Protein AF-A0A1J8PWP4-F1 (afdb_monomer)

Radius of gyration: 19.19 Å; Cα contacts (8 Å, |Δi|>4): 138; chains: 1; bounding box: 39×22×68 Å

Sequence (94 aa):
NTSDASAVLAITVDTVAPTMTTNTTGQIASSSDLVATFSEAIAKGTGDIVIKESGDGTVFETLSILGNNITIGGVDNRTLTINPSADLESNKSY

Foldseek 3Di:
DDPPPPPPPDDDDDPDDKDWPDWDDDDDFQQDKIKTFTPAADDQDFDWDFDAFPPPRHTPDIGTSPDPQWDFDDDRSGMIIGGDPGGHDPPTHD

InterPro domains:
  IPR032812 SbsA, Ig-like domain [PF13205] (12-94)

Mean predicted aligned error: 6.73 Å

Secondary structure (DSSP, 8-state):
-----------PPP-PPP-EEEE--S---TTPPEEEEESS-----SSEEEEE-TTT--EEEEEETTSTTEEEESGGG-EEEE--SSPPPTT---

Nearest PDB structures (foldseek):
  1pqz-assembly1_A  TM=3.865E-01  e=4.852E+00  Murid betaherpesvirus 1
  8t7f-assembly4_H  TM=3.530E-01  e=5.139E+00  Homo sapiens
  1u58-assembly1_A  TM=3.937E-01  e=7.680E+00  Murid betaherpesvirus 1
  3rrq-assembly1_A  TM=3.329E-01  e=4.326E+00  Homo sapiens

Organism: NCBI:txid2360

Solvent-accessible surface area (backbone atoms only — not comparable to full-atom values): 6092 Å² total; per-residue (Å²): 138,81,85,85,77,74,78,80,79,82,78,81,78,87,83,76,79,71,43,80,75,46,60,71,76,84,92,73,64,45,81,52,66,45,41,36,33,40,74,40,62,64,77,85,77,86,62,68,46,74,45,34,31,68,85,82,59,51,73,77,47,78,42,50,51,82,34,88,47,40,48,73,31,72,76,74,31,19,28,41,38,37,44,67,95,60,65,48,66,84,98,66,55,101

Structure (mmCIF, N/CA/C/O backbone):
data_AF-A0A1J8PWP4-F1
#
_entry.id   AF-A0A1J8PWP4-F1
#
loop_
_atom_site.group_PDB
_atom_site.id
_atom_site.type_symbol
_atom_site.label_atom_id
_atom_site.label_alt_id
_atom_site.label_comp_id
_atom_site.label_asym_id
_atom_site.label_entity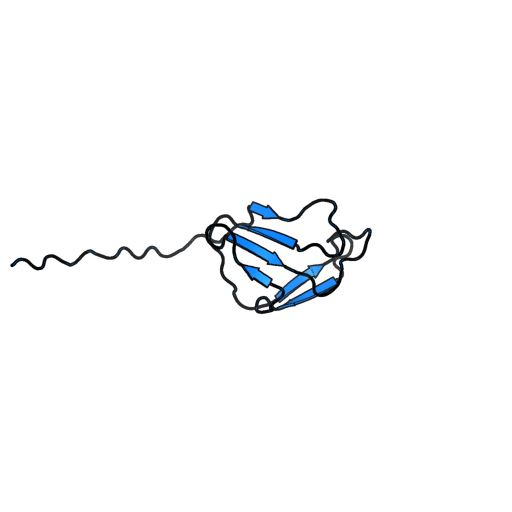_id
_atom_site.label_seq_id
_atom_site.pdbx_PDB_ins_code
_atom_site.Cartn_x
_atom_site.Cartn_y
_atom_site.Cartn_z
_atom_site.occupancy
_atom_site.B_iso_or_equiv
_atom_site.auth_seq_id
_atom_site.auth_comp_id
_atom_site.auth_asym_id
_atom_site.auth_atom_id
_atom_site.pdbx_PDB_model_num
ATOM 1 N N . ASN A 1 1 ? 26.495 2.999 -49.922 1.00 49.12 1 ASN A N 1
ATOM 2 C CA . ASN A 1 1 ? 25.217 2.842 -49.204 1.00 49.12 1 ASN A CA 1
ATOM 3 C C . ASN A 1 1 ? 25.326 1.576 -48.370 1.00 49.12 1 ASN A C 1
ATOM 5 O O . ASN A 1 1 ? 24.975 0.507 -48.846 1.00 49.12 1 ASN A O 1
ATOM 9 N N . THR A 1 2 ? 25.963 1.672 -47.207 1.00 47.88 2 THR A N 1
ATOM 10 C CA . THR A 1 2 ? 26.080 0.572 -46.245 1.00 47.88 2 THR A CA 1
ATOM 11 C C . THR A 1 2 ? 25.001 0.800 -45.203 1.00 47.88 2 THR A C 1
ATOM 13 O O . THR A 1 2 ? 25.139 1.673 -44.348 1.00 47.88 2 THR A O 1
ATOM 16 N N . SER A 1 3 ? 23.888 0.078 -45.316 1.00 58.59 3 SER A N 1
ATOM 17 C CA . SER A 1 3 ? 22.865 0.067 -44.273 1.00 58.59 3 SER A CA 1
ATOM 18 C C . SER A 1 3 ? 23.322 -0.838 -4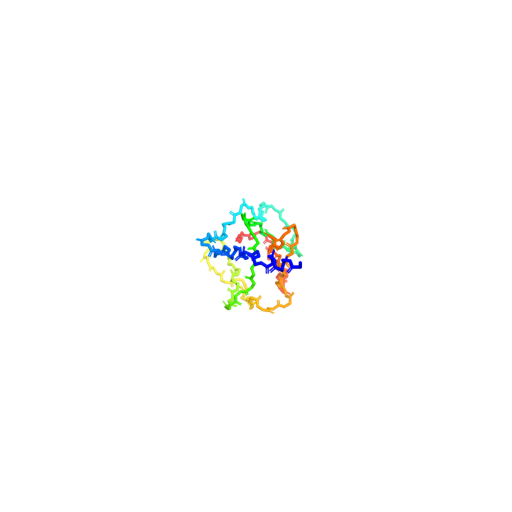3.126 1.00 58.59 3 SER A C 1
ATOM 20 O O . SER A 1 3 ? 22.711 -1.869 -42.861 1.00 58.59 3 SER A O 1
ATOM 22 N N . ASP A 1 4 ? 24.405 -0.471 -42.445 1.00 59.31 4 ASP A N 1
ATOM 23 C CA . ASP A 1 4 ? 24.749 -1.077 -41.156 1.00 59.31 4 ASP A CA 1
ATOM 24 C C . ASP A 1 4 ? 23.900 -0.418 -40.071 1.00 59.31 4 ASP A C 1
ATOM 26 O O . ASP A 1 4 ? 24.362 0.345 -39.228 1.00 59.31 4 ASP A O 1
ATOM 30 N N . ALA A 1 5 ? 22.604 -0.695 -40.132 1.00 59.53 5 ALA A N 1
ATOM 31 C CA . ALA A 1 5 ? 21.680 -0.438 -39.046 1.00 59.53 5 ALA A CA 1
ATOM 32 C C . ALA A 1 5 ? 21.185 -1.789 -38.538 1.00 59.53 5 ALA A C 1
ATOM 34 O O . ALA A 1 5 ? 20.038 -2.167 -38.742 1.00 59.53 5 ALA A O 1
ATOM 35 N N . SER A 1 6 ? 22.070 -2.536 -37.885 1.00 60.88 6 SER A N 1
ATOM 36 C CA . SER A 1 6 ? 21.641 -3.614 -36.999 1.00 60.88 6 SER A CA 1
ATOM 37 C C . SER A 1 6 ? 22.254 -3.374 -35.629 1.00 60.88 6 SER A C 1
ATOM 39 O O . SER A 1 6 ? 23.123 -4.107 -35.167 1.00 60.88 6 SER A O 1
ATOM 41 N N . ALA A 1 7 ? 21.819 -2.284 -34.992 1.00 64.19 7 ALA A N 1
ATOM 42 C CA . ALA A 1 7 ? 22.012 -2.118 -33.564 1.00 64.19 7 ALA A CA 1
ATOM 43 C C . ALA A 1 7 ? 21.291 -3.285 -32.880 1.00 64.19 7 ALA A C 1
ATOM 45 O O . ALA A 1 7 ? 20.065 -3.381 -32.922 1.00 64.19 7 ALA A O 1
ATOM 46 N N . VAL A 1 8 ? 22.060 -4.207 -32.305 1.00 67.25 8 VAL A N 1
ATOM 47 C CA . VAL A 1 8 ? 21.529 -5.232 -31.408 1.00 67.25 8 VAL A CA 1
ATOM 48 C C . VAL A 1 8 ? 20.867 -4.488 -30.251 1.00 67.25 8 VAL A C 1
ATOM 50 O O . VAL A 1 8 ? 21.555 -3.896 -29.421 1.00 67.25 8 VAL A O 1
ATOM 53 N N . LEU A 1 9 ? 19.533 -4.464 -30.216 1.00 68.19 9 LEU A N 1
ATOM 54 C CA . LEU A 1 9 ? 18.802 -4.016 -29.038 1.00 68.19 9 LEU A CA 1
ATOM 55 C C . LEU A 1 9 ? 19.115 -5.012 -27.917 1.00 68.19 9 LEU A C 1
ATOM 57 O O . LEU A 1 9 ? 18.675 -6.161 -27.957 1.00 68.19 9 LEU A O 1
ATOM 61 N N . ALA A 1 10 ? 19.898 -4.587 -26.930 1.00 67.88 10 ALA A N 1
ATOM 62 C CA . ALA A 1 10 ? 20.082 -5.354 -25.710 1.00 67.88 10 ALA A CA 1
ATOM 63 C C . ALA A 1 10 ? 18.801 -5.232 -24.873 1.00 67.88 10 ALA A C 1
ATOM 65 O O . ALA A 1 10 ? 18.543 -4.195 -24.267 1.00 67.88 10 ALA A O 1
ATOM 66 N N . ILE A 1 11 ? 17.979 -6.282 -24.874 1.00 70.56 11 ILE A N 1
ATOM 67 C CA . ILE A 1 11 ? 16.845 -6.414 -23.959 1.00 70.56 11 ILE A CA 1
ATOM 68 C C . ILE A 1 11 ? 17.403 -7.017 -22.673 1.00 70.56 11 ILE A C 1
ATOM 70 O O . ILE A 1 11 ? 17.799 -8.182 -22.649 1.00 70.56 11 ILE A O 1
ATOM 74 N N . THR A 1 12 ? 17.480 -6.225 -21.611 1.00 74.06 12 THR A N 1
ATOM 75 C CA . THR A 1 12 ? 17.790 -6.741 -20.277 1.00 74.06 12 THR A CA 1
ATOM 76 C C . THR A 1 12 ? 16.510 -7.296 -19.669 1.00 74.06 12 THR A C 1
ATOM 78 O O . THR A 1 12 ? 15.513 -6.582 -19.575 1.00 74.06 12 THR A O 1
ATOM 81 N N . VAL A 1 13 ? 16.525 -8.569 -19.278 1.00 79.25 13 VAL A N 1
ATOM 82 C CA . VAL A 1 13 ? 15.437 -9.159 -18.492 1.00 79.25 13 VAL A CA 1
ATOM 83 C C . VAL A 1 13 ? 15.587 -8.679 -17.057 1.00 79.25 13 VAL A C 1
ATOM 85 O O . VAL A 1 13 ? 16.681 -8.756 -16.500 1.00 79.25 13 VAL A O 1
ATOM 88 N N . ASP A 1 14 ? 14.497 -8.189 -16.479 1.00 82.69 14 ASP A N 1
ATOM 89 C CA . ASP A 1 14 ? 14.455 -7.878 -15.059 1.00 82.69 14 ASP A CA 1
ATOM 90 C C . ASP A 1 14 ? 14.431 -9.179 -14.246 1.00 82.69 14 ASP A C 1
ATOM 92 O O . ASP A 1 14 ? 13.568 -10.041 -14.438 1.00 82.69 14 ASP A O 1
ATOM 96 N N . THR A 1 15 ? 15.429 -9.346 -13.384 1.00 88.56 15 THR A N 1
ATOM 97 C CA . THR A 1 15 ? 15.586 -10.520 -12.516 1.00 88.56 15 THR A CA 1
ATOM 98 C C . THR A 1 15 ? 15.632 -10.148 -11.041 1.00 88.56 15 THR A C 1
ATOM 100 O O . THR A 1 15 ? 15.872 -11.025 -10.208 1.00 88.56 15 THR A O 1
ATOM 103 N N . VAL A 1 16 ? 15.483 -8.866 -10.707 1.00 90.81 16 VAL A N 1
ATOM 104 C CA . VAL A 1 16 ? 15.512 -8.388 -9.326 1.00 90.81 16 VAL A CA 1
ATOM 105 C C . VAL A 1 16 ? 14.072 -8.131 -8.901 1.00 90.81 16 VAL A C 1
ATOM 107 O O . VAL A 1 16 ? 13.245 -7.680 -9.680 1.00 90.81 16 VAL A O 1
ATOM 110 N N . ALA A 1 17 ? 13.735 -8.555 -7.685 1.00 92.12 17 ALA A N 1
ATOM 111 C CA . ALA A 1 17 ? 12.425 -8.267 -7.129 1.00 92.12 17 ALA A CA 1
ATOM 112 C C . ALA A 1 17 ? 12.484 -6.936 -6.366 1.00 92.12 17 ALA A C 1
ATOM 114 O O . ALA A 1 17 ? 13.430 -6.731 -5.590 1.00 92.12 17 ALA A O 1
ATOM 115 N N . PRO A 1 18 ? 11.444 -6.091 -6.474 1.00 94.12 18 PRO A N 1
ATOM 116 C CA . PRO A 1 18 ? 11.403 -4.834 -5.755 1.00 94.12 18 PRO A CA 1
ATOM 117 C C . PRO A 1 18 ? 11.348 -5.103 -4.253 1.00 94.12 18 PRO A C 1
ATOM 119 O O . PRO A 1 18 ? 10.558 -5.912 -3.764 1.00 94.12 18 PRO A O 1
ATOM 122 N N . THR A 1 19 ? 12.166 -4.380 -3.496 1.00 96.44 19 THR A N 1
ATOM 123 C CA . THR A 1 19 ? 12.167 -4.413 -2.030 1.00 96.44 19 THR A CA 1
ATOM 124 C C . THR A 1 19 ? 11.636 -3.099 -1.487 1.00 96.44 19 THR A C 1
ATOM 126 O O . THR A 1 19 ? 11.906 -2.035 -2.041 1.00 96.44 19 THR A O 1
ATOM 129 N N . MET A 1 20 ? 10.856 -3.158 -0.411 1.00 96.50 20 MET A N 1
ATOM 130 C CA . MET A 1 20 ? 10.359 -1.955 0.248 1.00 96.50 20 MET A CA 1
ATOM 131 C C . MET A 1 20 ? 11.506 -1.279 1.007 1.00 96.50 20 MET A C 1
ATOM 133 O O . MET A 1 20 ? 12.168 -1.913 1.827 1.00 96.50 20 MET A O 1
ATOM 137 N N . THR A 1 21 ? 11.750 -0.001 0.729 1.00 96.62 21 THR A N 1
ATOM 138 C CA . THR A 1 21 ? 12.821 0.789 1.354 1.00 96.62 21 THR A CA 1
ATOM 139 C C . THR A 1 21 ? 12.304 1.643 2.503 1.00 96.62 21 THR A C 1
ATOM 141 O O . THR A 1 21 ? 12.996 1.808 3.505 1.00 96.62 21 THR A O 1
ATOM 144 N N . THR A 1 22 ? 11.086 2.172 2.376 1.00 95.94 22 THR A N 1
ATOM 145 C CA . THR A 1 22 ? 10.422 2.972 3.412 1.00 95.94 22 THR A CA 1
ATOM 146 C C . THR A 1 22 ? 8.920 2.747 3.381 1.00 95.94 22 THR A C 1
ATOM 148 O O . THR A 1 22 ? 8.359 2.505 2.313 1.00 95.94 22 THR A O 1
ATOM 151 N N . ASN A 1 23 ? 8.259 2.950 4.514 1.00 95.50 23 ASN A N 1
ATOM 152 C CA . ASN A 1 23 ? 6.806 2.973 4.624 1.00 95.50 23 ASN A CA 1
ATOM 153 C C . ASN A 1 23 ? 6.344 4.040 5.625 1.00 95.50 23 ASN A C 1
ATOM 155 O O . ASN A 1 23 ? 7.145 4.546 6.417 1.00 95.50 23 ASN A O 1
ATOM 159 N N . THR A 1 24 ? 5.052 4.366 5.606 1.00 93.19 24 THR A N 1
ATOM 160 C CA . THR A 1 24 ? 4.412 5.187 6.640 1.00 93.19 24 THR A CA 1
ATOM 161 C C . THR A 1 24 ? 4.646 4.560 8.014 1.00 93.19 24 THR A C 1
ATOM 163 O O . THR A 1 24 ? 4.402 3.371 8.210 1.00 93.19 24 THR A O 1
ATOM 166 N N . THR A 1 25 ? 5.146 5.358 8.957 1.00 90.94 25 THR A N 1
ATOM 167 C CA . THR A 1 25 ? 5.430 4.951 10.339 1.00 90.94 25 THR A CA 1
ATOM 168 C C . THR A 1 25 ? 5.074 6.077 11.306 1.00 90.94 25 THR A C 1
ATOM 170 O O . THR A 1 25 ? 5.005 7.244 10.921 1.00 90.94 25 THR A O 1
ATOM 173 N N . GLY A 1 26 ? 4.878 5.732 12.580 1.00 91.94 26 GLY A N 1
ATOM 174 C CA . GLY A 1 26 ? 4.552 6.696 13.628 1.00 91.94 26 GLY A CA 1
ATOM 175 C C . GLY A 1 26 ? 3.067 7.059 13.682 1.00 91.94 26 GLY A C 1
ATOM 176 O O . GLY A 1 26 ? 2.213 6.315 13.211 1.00 91.94 26 GLY A O 1
ATOM 177 N N . GLN A 1 27 ? 2.762 8.190 14.320 1.00 93.25 27 GLN A N 1
ATOM 178 C CA . GLN A 1 27 ? 1.392 8.683 14.456 1.00 93.25 27 GLN A CA 1
ATOM 179 C C . GLN A 1 27 ? 0.975 9.437 13.194 1.00 93.25 27 GLN A C 1
ATOM 181 O O . GLN A 1 27 ? 1.638 10.389 12.785 1.00 93.25 27 GLN A O 1
ATOM 186 N N . ILE A 1 28 ? -0.147 9.019 12.619 1.00 93.88 28 ILE A N 1
ATOM 187 C CA . ILE A 1 28 ? -0.780 9.638 11.454 1.00 93.88 28 ILE A CA 1
ATOM 188 C C . ILE A 1 28 ? -2.230 9.994 11.792 1.00 93.88 28 ILE A C 1
ATOM 190 O O . ILE A 1 28 ? -2.807 9.437 12.728 1.00 93.88 28 ILE A O 1
ATOM 194 N N . ALA A 1 29 ? -2.825 10.932 11.054 1.00 94.50 29 ALA A N 1
ATOM 195 C CA . ALA A 1 29 ? -4.257 11.201 11.182 1.00 94.50 29 ALA A CA 1
ATOM 196 C C . ALA A 1 29 ? -5.063 9.994 10.674 1.00 94.50 29 ALA A C 1
ATOM 198 O O . ALA A 1 29 ? -4.616 9.316 9.749 1.00 94.50 29 ALA A O 1
ATOM 199 N N . SER A 1 30 ? -6.254 9.760 11.228 1.00 93.88 30 SER A N 1
ATOM 200 C CA . SER A 1 30 ? -7.121 8.628 10.862 1.00 93.88 30 SER A CA 1
ATOM 201 C C . SER A 1 30 ? -7.442 8.554 9.366 1.00 93.88 30 SER A C 1
ATOM 203 O O . SER A 1 30 ? -7.532 7.466 8.813 1.00 93.88 30 SER A O 1
ATOM 205 N N . SER A 1 31 ? -7.554 9.702 8.701 1.00 95.12 31 SER A N 1
ATOM 206 C CA . SER A 1 31 ? -7.845 9.823 7.268 1.00 95.12 31 SER A CA 1
ATOM 207 C C . SER A 1 31 ? -6.597 9.846 6.371 1.00 95.12 31 SER A C 1
ATOM 209 O O . SER A 1 31 ? -6.679 10.234 5.206 1.00 95.12 31 SER A O 1
ATOM 211 N N . SER A 1 32 ? -5.419 9.512 6.908 1.00 95.06 32 SER A N 1
ATOM 212 C CA . SER A 1 32 ? -4.165 9.564 6.145 1.00 95.06 32 SER A CA 1
ATOM 213 C C . SER A 1 32 ? -4.019 8.368 5.211 1.00 95.06 32 SER A C 1
ATOM 215 O O . SER A 1 32 ? -4.318 7.235 5.583 1.00 95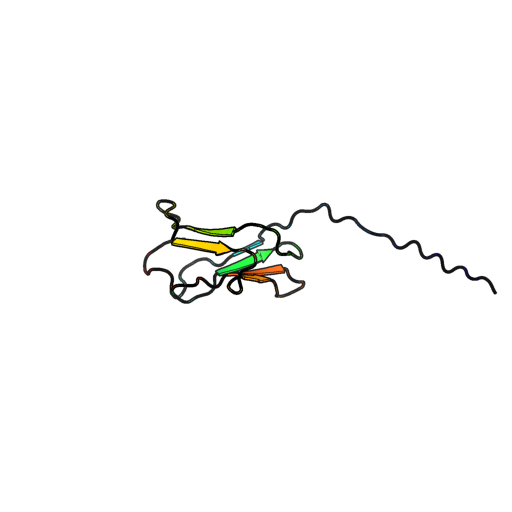.06 32 SER A O 1
ATOM 217 N N . ASP A 1 33 ? -3.429 8.610 4.044 1.00 96.75 33 ASP A N 1
ATOM 218 C CA . ASP A 1 33 ? -2.973 7.540 3.163 1.00 96.75 33 ASP A 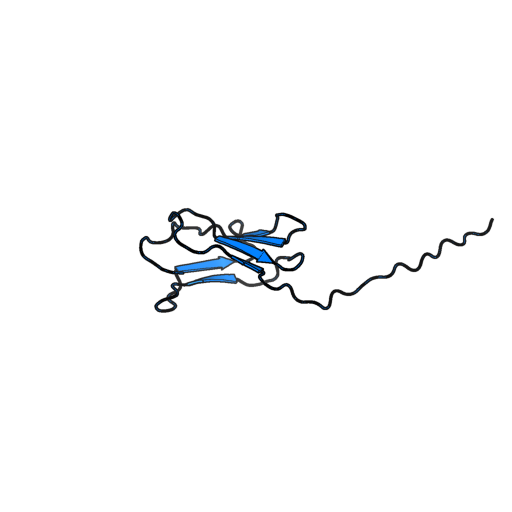CA 1
ATOM 219 C C . ASP A 1 33 ? -1.776 6.785 3.768 1.00 96.75 33 ASP A C 1
ATOM 221 O O . ASP A 1 33 ? -0.905 7.356 4.438 1.00 96.75 33 ASP A O 1
ATOM 225 N N . LEU A 1 34 ? -1.680 5.495 3.453 1.00 96.88 34 LEU A N 1
ATOM 226 C CA . LEU A 1 34 ? -0.497 4.682 3.709 1.00 96.88 34 LEU A CA 1
ATOM 227 C C . LEU A 1 34 ? 0.388 4.692 2.462 1.00 96.88 34 LEU A C 1
ATOM 229 O O . LEU A 1 34 ? -0.076 4.452 1.348 1.00 96.88 34 LEU A O 1
ATOM 233 N N . VAL A 1 35 ? 1.676 4.962 2.643 1.00 97.44 35 VAL A N 1
ATOM 234 C CA . VAL A 1 35 ? 2.630 5.130 1.548 1.00 97.44 35 VAL A CA 1
ATOM 235 C C . VAL A 1 35 ? 3.816 4.203 1.765 1.00 97.44 35 VAL A C 1
ATOM 237 O O . VAL A 1 35 ? 4.362 4.132 2.865 1.00 97.44 35 VAL A O 1
ATOM 240 N N . ALA A 1 36 ? 4.235 3.509 0.711 1.00 97.44 36 ALA A N 1
ATOM 241 C CA . ALA A 1 36 ? 5.439 2.688 0.687 1.00 97.44 36 ALA A CA 1
ATOM 242 C C . ALA A 1 36 ? 6.291 3.021 -0.541 1.00 97.44 36 ALA A C 1
ATOM 244 O O . ALA A 1 36 ? 5.768 3.216 -1.636 1.00 97.44 36 ALA A O 1
ATOM 245 N N . THR A 1 37 ? 7.609 3.062 -0.370 1.00 97.81 37 THR A N 1
ATOM 246 C CA . THR A 1 37 ? 8.579 3.298 -1.450 1.00 97.81 37 THR A CA 1
ATOM 247 C C . THR A 1 37 ? 9.418 2.047 -1.668 1.00 97.81 37 THR A C 1
ATOM 2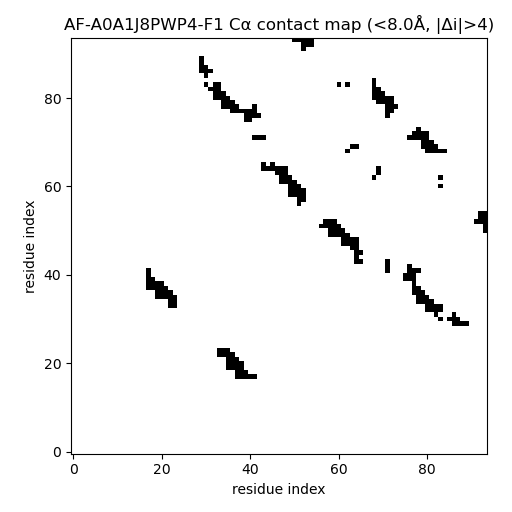49 O O . THR A 1 37 ? 9.759 1.359 -0.705 1.00 97.81 37 THR A O 1
ATOM 252 N N . PHE A 1 38 ? 9.770 1.765 -2.922 1.00 97.88 38 PHE A N 1
ATOM 253 C CA . PHE A 1 38 ? 10.480 0.555 -3.334 1.00 97.88 38 PHE A CA 1
ATOM 254 C C . PHE A 1 38 ? 11.865 0.831 -3.944 1.00 97.88 38 PHE A C 1
ATOM 256 O O . PHE A 1 38 ? 12.198 1.947 -4.367 1.00 97.88 38 PHE A O 1
ATOM 263 N N . SER A 1 39 ? 12.705 -0.206 -3.985 1.00 96.94 39 SER A N 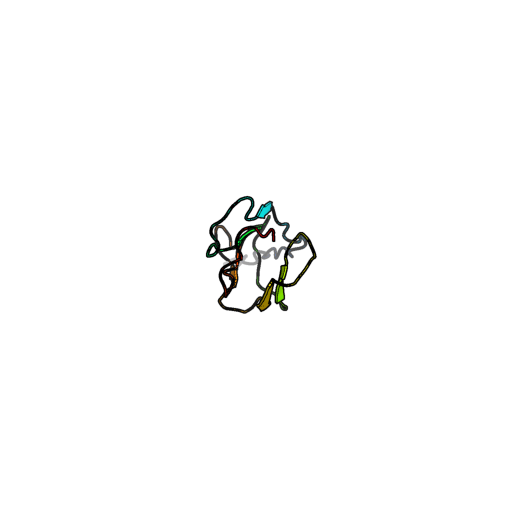1
ATOM 264 C CA . SER A 1 39 ? 14.078 -0.192 -4.514 1.00 96.94 39 SER A CA 1
ATOM 265 C C . SER A 1 39 ? 14.168 -0.055 -6.036 1.00 96.94 39 SER A C 1
ATOM 267 O O . SER A 1 39 ? 15.227 0.319 -6.536 1.00 96.94 39 SER A O 1
ATOM 269 N N . GLU A 1 40 ? 13.066 -0.272 -6.745 1.00 95.38 40 GLU A N 1
ATOM 270 C CA . GLU A 1 40 ? 12.915 -0.105 -8.191 1.00 95.38 40 GLU A CA 1
ATOM 271 C C . GLU A 1 40 ? 11.438 0.096 -8.552 1.00 95.38 40 GLU A C 1
ATOM 273 O O . GLU A 1 40 ? 10.582 0.130 -7.660 1.00 95.38 40 GLU A O 1
ATOM 278 N N . ALA A 1 41 ? 11.160 0.315 -9.839 1.00 95.81 41 ALA A N 1
ATOM 279 C CA . ALA A 1 41 ? 9.810 0.541 -10.342 1.00 95.81 41 ALA A CA 1
ATOM 280 C C . ALA A 1 41 ? 8.911 -0.664 -10.042 1.00 95.81 41 ALA A C 1
ATOM 282 O O . ALA A 1 41 ? 9.312 -1.811 -10.227 1.00 95.81 41 ALA A O 1
ATOM 283 N N . ILE A 1 42 ? 7.679 -0.402 -9.611 1.00 95.62 42 ILE A N 1
ATOM 284 C CA . ILE A 1 42 ? 6.692 -1.448 -9.333 1.00 95.62 42 ILE A CA 1
ATOM 285 C C . ILE A 1 42 ? 5.506 -1.355 -10.292 1.00 95.62 42 ILE A C 1
ATOM 287 O O . ILE A 1 42 ? 5.213 -0.310 -10.874 1.00 95.62 42 ILE A O 1
ATOM 291 N N . ALA A 1 43 ? 4.789 -2.467 -10.437 1.00 94.75 43 ALA A N 1
ATOM 292 C CA . ALA A 1 43 ? 3.551 -2.546 -11.199 1.00 94.75 43 ALA A CA 1
ATOM 293 C C . ALA A 1 43 ? 2.494 -3.326 -10.415 1.00 94.75 43 ALA A C 1
ATOM 295 O O . ALA A 1 43 ? 2.810 -4.211 -9.618 1.00 94.75 43 ALA A O 1
ATOM 296 N N . LYS A 1 44 ? 1.219 -3.004 -10.650 1.00 94.31 44 LYS A N 1
ATOM 297 C CA . LYS A 1 44 ? 0.107 -3.760 -10.069 1.00 94.31 44 LYS A CA 1
ATOM 298 C C . LYS A 1 44 ? 0.067 -5.158 -10.684 1.00 94.31 44 LYS A C 1
ATOM 300 O O . LYS A 1 44 ? 0.045 -5.295 -11.905 1.00 94.31 44 LYS A O 1
ATOM 305 N N . GLY A 1 45 ? 0.029 -6.174 -9.828 1.00 92.62 45 GLY A N 1
ATOM 306 C CA . G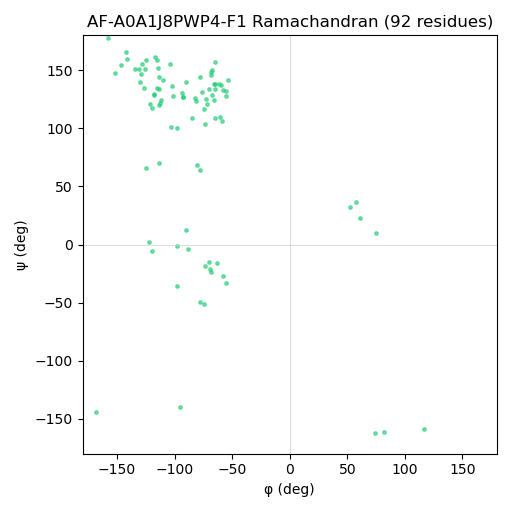LY A 1 45 ? -0.251 -7.553 -10.215 1.00 92.62 45 GLY A CA 1
ATOM 307 C C . GLY A 1 45 ? -1.728 -7.901 -10.029 1.00 92.62 45 GLY A C 1
ATOM 308 O O . GLY A 1 45 ? -2.619 -7.093 -10.279 1.00 92.62 45 GLY A O 1
ATOM 309 N N . THR A 1 46 ? -1.979 -9.112 -9.543 1.00 94.38 46 THR A N 1
ATOM 310 C CA . THR A 1 46 ? -3.306 -9.610 -9.156 1.00 94.38 46 THR A CA 1
ATOM 311 C C . THR A 1 46 ? -3.370 -9.855 -7.652 1.00 94.38 46 THR A C 1
ATOM 313 O O . THR A 1 46 ? -2.356 -10.210 -7.055 1.00 94.38 46 THR A O 1
ATOM 316 N N . GLY A 1 47 ? -4.561 -9.753 -7.060 1.00 95.94 47 GLY A N 1
ATOM 317 C CA . GLY A 1 47 ? -4.801 -10.047 -5.646 1.00 95.94 47 GLY A CA 1
ATOM 318 C C . GLY A 1 47 ? -5.259 -8.827 -4.855 1.00 95.94 47 GLY A C 1
ATOM 319 O O . GLY A 1 47 ? -5.749 -7.852 -5.429 1.00 95.94 47 GLY A O 1
ATOM 320 N N . ASP A 1 48 ? -5.076 -8.896 -3.540 1.00 97.44 48 ASP A N 1
ATOM 321 C CA . ASP A 1 48 ? -5.599 -7.919 -2.590 1.00 97.44 48 ASP A CA 1
ATOM 322 C C . ASP A 1 48 ? -4.501 -7.396 -1.654 1.00 97.44 48 ASP A C 1
ATOM 324 O O . ASP A 1 48 ? -3.500 -8.063 -1.386 1.00 97.44 48 ASP A O 1
ATOM 328 N N . ILE A 1 49 ? -4.723 -6.193 -1.135 1.00 96.44 49 ILE A N 1
ATOM 329 C CA . ILE A 1 49 ? -3.998 -5.580 -0.026 1.00 96.44 49 ILE A CA 1
ATOM 330 C C . ILE A 1 49 ? -4.869 -5.725 1.216 1.00 96.44 49 ILE A C 1
ATOM 332 O O . ILE A 1 49 ? -6.034 -5.332 1.215 1.00 96.44 49 ILE A O 1
ATOM 336 N N . VAL A 1 50 ? -4.295 -6.269 2.285 1.00 97.44 50 VAL A N 1
ATOM 337 C CA . VAL A 1 50 ? -4.995 -6.462 3.558 1.00 97.44 50 VAL A CA 1
ATOM 338 C C . VAL A 1 50 ? -4.356 -5.571 4.612 1.00 97.44 50 VAL A C 1
ATOM 340 O O . VAL A 1 50 ? -3.173 -5.726 4.913 1.00 97.44 50 VAL A O 1
ATOM 343 N N . ILE A 1 51 ? -5.148 -4.669 5.182 1.00 96.44 51 ILE A N 1
ATOM 344 C CA . ILE A 1 51 ? -4.767 -3.830 6.319 1.00 96.44 51 ILE A CA 1
ATOM 345 C C . ILE A 1 51 ? -5.209 -4.559 7.585 1.00 96.44 51 ILE A C 1
ATOM 347 O O . ILE A 1 51 ? -6.365 -4.975 7.703 1.00 96.44 51 ILE A O 1
ATOM 351 N N . LYS A 1 52 ? -4.280 -4.754 8.520 1.00 96.62 52 LYS A N 1
ATOM 352 C CA . LYS A 1 52 ? -4.512 -5.504 9.757 1.00 96.62 52 LYS A CA 1
ATOM 353 C C . LYS A 1 52 ? -4.017 -4.713 10.943 1.00 96.62 52 LYS A C 1
ATOM 355 O O . LYS A 1 52 ? -3.054 -3.976 10.802 1.00 96.62 52 LYS A O 1
ATOM 360 N N . GLU A 1 53 ? -4.629 -4.921 12.097 1.00 95.44 53 GLU A N 1
ATOM 361 C CA . GLU A 1 53 ? -4.054 -4.452 13.350 1.00 95.44 53 GLU A CA 1
ATOM 362 C C . GLU A 1 53 ? -2.804 -5.268 13.698 1.00 95.44 53 GLU A C 1
ATOM 364 O O . GLU A 1 53 ? -2.827 -6.501 13.669 1.00 95.44 53 GLU A O 1
ATOM 369 N N . SER A 1 54 ? -1.710 -4.609 14.084 1.00 93.31 54 SER A N 1
ATOM 370 C CA . SER A 1 54 ? -0.465 -5.308 14.435 1.00 93.31 54 SER A CA 1
ATOM 371 C C . SER A 1 54 ? -0.576 -6.100 15.743 1.00 93.31 54 SER A C 1
ATOM 373 O O . SER A 1 54 ? 0.234 -6.992 15.988 1.00 93.31 54 SER A O 1
ATOM 375 N N . GLY A 1 55 ? -1.534 -5.750 16.611 1.00 91.19 55 GLY A N 1
ATOM 376 C CA . GLY A 1 55 ? -1.681 -6.337 17.946 1.00 91.19 55 GLY A CA 1
ATOM 377 C C . GLY A 1 55 ? -2.258 -7.751 17.933 1.00 91.19 55 GLY A C 1
ATOM 378 O O . GLY A 1 55 ? -1.685 -8.656 18.537 1.00 91.19 55 GLY A O 1
ATOM 379 N N . ASP A 1 56 ? -3.386 -7.942 17.252 1.00 92.00 56 ASP A N 1
ATOM 380 C CA . ASP A 1 56 ? -4.119 -9.213 17.203 1.00 92.00 56 ASP A CA 1
ATOM 381 C C . ASP A 1 56 ? -4.245 -9.793 15.781 1.00 92.00 56 ASP A C 1
ATOM 383 O O . ASP A 1 56 ? -4.700 -10.926 15.611 1.00 92.00 56 ASP A O 1
ATOM 387 N N . GLY A 1 57 ? -3.802 -9.056 14.757 1.00 94.69 57 GLY A N 1
ATOM 388 C CA . GLY A 1 57 ? -3.898 -9.461 13.358 1.00 94.69 57 GLY A CA 1
ATOM 389 C C . GLY A 1 57 ? -5.305 -9.349 12.771 1.00 94.69 57 GLY A C 1
ATOM 390 O O . GLY A 1 57 ? -5.519 -9.847 11.658 1.00 94.69 57 GLY A O 1
ATOM 391 N N . THR A 1 58 ? -6.252 -8.727 13.484 1.00 96.44 58 THR A N 1
ATOM 392 C CA . THR A 1 58 ? -7.616 -8.501 13.000 1.00 96.44 58 THR A CA 1
ATOM 393 C C . THR A 1 58 ? -7.569 -7.709 11.702 1.00 96.44 58 THR A C 1
ATOM 395 O O . THR A 1 58 ? -6.847 -6.721 11.578 1.00 96.44 58 THR A O 1
ATOM 398 N N . VAL A 1 59 ? -8.323 -8.168 10.704 1.00 97.44 59 VAL A N 1
ATOM 399 C CA . VAL A 1 59 ? -8.428 -7.477 9.419 1.00 97.44 59 VAL A CA 1
ATOM 400 C C . VAL A 1 59 ? -9.308 -6.249 9.604 1.00 97.44 59 VAL A C 1
ATOM 402 O O . VAL A 1 59 ? -10.494 -6.384 9.892 1.00 97.44 59 VAL A O 1
ATOM 405 N N . PHE A 1 60 ? -8.718 -5.075 9.404 1.00 96.50 60 PHE A N 1
ATOM 406 C CA . PHE A 1 60 ? -9.449 -3.816 9.334 1.00 96.50 60 PHE A CA 1
ATOM 407 C C . PHE A 1 60 ? -10.120 -3.677 7.968 1.00 96.50 60 PHE A C 1
ATOM 409 O O . PHE A 1 60 ? -11.321 -3.441 7.875 1.00 96.50 60 PHE A O 1
ATOM 416 N N . GLU A 1 61 ? -9.354 -3.893 6.896 1.00 97.38 61 GLU A N 1
ATOM 417 C CA . GLU A 1 61 ? -9.849 -3.712 5.537 1.00 97.38 61 GLU A CA 1
ATOM 418 C C . GLU A 1 61 ? -9.125 -4.622 4.541 1.00 97.38 61 GLU A C 1
ATOM 420 O O . GLU A 1 61 ? -7.942 -4.937 4.687 1.00 97.38 61 GLU A O 1
ATOM 425 N N . THR A 1 62 ? -9.844 -5.053 3.506 1.00 97.81 62 THR A N 1
ATOM 426 C CA . THR A 1 62 ? -9.275 -5.725 2.334 1.00 97.81 62 THR A CA 1
ATOM 427 C C . THR A 1 62 ? -9.631 -4.928 1.087 1.00 97.81 62 THR A C 1
ATOM 429 O O . THR A 1 62 ? -10.806 -4.727 0.785 1.00 97.81 62 THR A O 1
ATOM 432 N N . LEU A 1 63 ? -8.606 -4.489 0.364 1.00 97.44 63 LEU A N 1
ATOM 433 C CA . LEU A 1 63 ? -8.705 -3.686 -0.848 1.00 97.44 63 LEU A CA 1
ATOM 434 C C . LEU A 1 63 ? -8.174 -4.487 -2.031 1.00 97.44 63 LEU A C 1
ATOM 436 O O . LEU A 1 63 ? -7.082 -5.041 -1.963 1.00 97.44 63 LEU A O 1
ATOM 440 N N . SER A 1 64 ? -8.884 -4.490 -3.156 1.00 97.44 64 SER A N 1
ATOM 441 C CA . SER A 1 64 ? -8.322 -5.068 -4.379 1.00 97.44 64 SER A CA 1
ATOM 442 C C . SER A 1 64 ? -7.113 -4.255 -4.855 1.00 97.44 64 SER A C 1
ATOM 444 O O . SER A 1 64 ? -7.181 -3.025 -4.900 1.00 97.44 64 SER A O 1
ATOM 446 N N . ILE A 1 65 ? -6.034 -4.916 -5.298 1.00 96.62 65 ILE A N 1
ATOM 447 C CA . ILE A 1 65 ? -4.846 -4.243 -5.868 1.00 96.62 65 ILE A CA 1
ATOM 448 C C . ILE A 1 65 ? -5.197 -3.378 -7.089 1.00 96.62 65 ILE A C 1
ATOM 450 O O . ILE A 1 65 ? -4.528 -2.387 -7.387 1.00 96.62 65 ILE A O 1
ATOM 454 N N . LEU A 1 66 ? -6.272 -3.743 -7.793 1.00 96.50 66 LEU A N 1
ATOM 455 C CA . LEU A 1 66 ? -6.787 -3.029 -8.960 1.00 96.50 66 LEU A CA 1
ATOM 456 C C . LEU A 1 66 ? -7.783 -1.920 -8.591 1.00 96.50 66 LEU A C 1
ATOM 458 O O . LEU A 1 66 ? -8.220 -1.189 -9.477 1.00 96.50 66 LEU A O 1
ATOM 462 N N . GLY A 1 67 ? -8.123 -1.772 -7.309 1.00 96.06 67 GLY A N 1
ATOM 463 C CA . GLY A 1 67 ? -9.020 -0.734 -6.818 1.00 96.06 67 GLY A CA 1
ATOM 464 C C .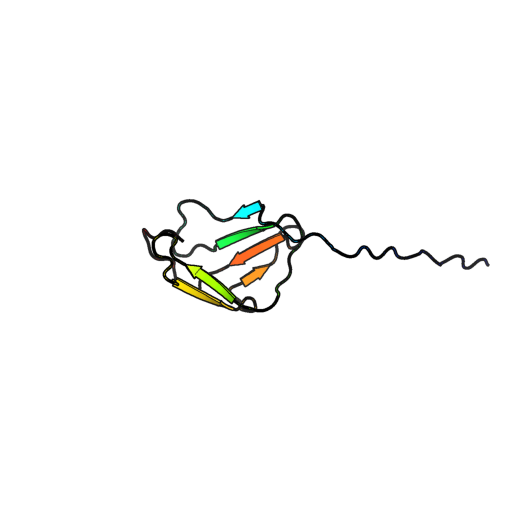 GLY A 1 67 ? -8.463 0.679 -7.006 1.00 96.06 67 GLY A C 1
ATOM 465 O O . GLY A 1 67 ? -7.250 0.892 -7.095 1.00 96.06 67 GLY A O 1
ATOM 466 N N . ASN A 1 68 ? -9.371 1.658 -7.032 1.00 96.19 68 ASN A N 1
ATOM 467 C CA . ASN A 1 68 ? -9.035 3.081 -7.179 1.00 96.19 68 ASN A CA 1
ATOM 468 C C . ASN A 1 68 ? -8.314 3.648 -5.947 1.00 96.19 68 ASN A C 1
ATOM 470 O O . ASN A 1 68 ? -7.562 4.608 -6.061 1.00 96.19 68 ASN A O 1
ATOM 474 N N . ASN A 1 69 ? -8.517 3.017 -4.792 1.00 96.56 69 ASN A N 1
ATOM 475 C CA . ASN A 1 69 ? -7.841 3.295 -3.528 1.00 96.56 69 ASN A CA 1
ATOM 476 C C . ASN A 1 69 ? -6.331 3.033 -3.576 1.00 96.56 69 ASN A C 1
ATOM 478 O O . ASN A 1 69 ? -5.601 3.465 -2.691 1.00 96.56 69 ASN A O 1
ATOM 482 N N . ILE A 1 70 ? -5.859 2.306 -4.590 1.00 97.75 70 ILE A N 1
ATOM 483 C CA . ILE A 1 70 ? -4.462 1.923 -4.731 1.00 97.75 70 ILE A CA 1
ATOM 484 C C . ILE A 1 70 ? -3.873 2.664 -5.920 1.00 97.75 70 ILE A C 1
ATOM 486 O O . ILE A 1 70 ? -4.353 2.529 -7.048 1.00 97.75 70 ILE A O 1
ATOM 490 N N . THR A 1 71 ? -2.787 3.396 -5.716 1.00 97.88 71 THR A N 1
ATOM 491 C CA . THR A 1 71 ? -2.065 4.064 -6.803 1.00 97.88 71 THR A CA 1
ATOM 492 C C . THR A 1 71 ? -0.579 3.743 -6.744 1.00 97.88 71 THR A C 1
ATOM 494 O O . THR A 1 71 ? -0.016 3.510 -5.678 1.00 97.88 71 THR A O 1
ATOM 497 N N . ILE A 1 72 ? 0.041 3.670 -7.920 1.00 97.94 72 ILE A N 1
ATOM 498 C CA . ILE A 1 72 ? 1.490 3.559 -8.072 1.00 97.94 72 ILE A CA 1
ATOM 499 C C . ILE A 1 72 ? 1.945 4.801 -8.828 1.00 97.94 72 ILE A C 1
ATOM 501 O O . ILE A 1 72 ? 1.385 5.123 -9.877 1.00 97.94 72 ILE A O 1
ATOM 505 N N . GLY A 1 73 ? 2.947 5.491 -8.298 1.00 96.38 73 GLY A N 1
ATOM 506 C CA . GLY A 1 73 ? 3.485 6.712 -8.880 1.00 96.38 73 GLY A CA 1
ATOM 507 C C . GLY A 1 73 ? 4.796 7.120 -8.221 1.00 96.38 73 GLY A C 1
ATOM 508 O O . GLY A 1 73 ? 5.608 6.271 -7.850 1.00 96.38 73 GLY A O 1
ATOM 509 N N . GLY A 1 74 ? 5.005 8.428 -8.084 1.00 94.12 74 GLY A N 1
ATOM 510 C CA . GLY A 1 74 ? 6.261 8.981 -7.582 1.00 94.12 74 GLY A CA 1
ATOM 511 C C . GLY A 1 74 ? 7.391 8.904 -8.611 1.00 94.12 74 GLY A C 1
ATOM 512 O O . GLY A 1 74 ? 7.154 8.760 -9.811 1.00 94.12 74 GLY A O 1
ATOM 513 N N . VAL A 1 75 ? 8.631 9.029 -8.137 1.00 93.25 75 VAL A N 1
ATOM 514 C CA . VAL A 1 75 ? 9.827 8.933 -8.988 1.00 93.25 75 VAL A CA 1
ATOM 515 C C . VAL A 1 75 ? 9.928 7.508 -9.529 1.00 93.25 75 VAL A C 1
ATOM 517 O O . VAL A 1 75 ? 9.919 6.561 -8.747 1.00 93.25 75 VAL A O 1
ATOM 520 N N . ASP A 1 76 ? 9.987 7.364 -10.853 1.00 94.50 76 ASP A N 1
ATOM 521 C CA . ASP A 1 76 ? 10.110 6.090 -11.576 1.00 94.50 76 ASP A CA 1
ATOM 522 C C . ASP A 1 76 ? 9.068 5.015 -11.192 1.00 94.50 76 ASP A C 1
ATOM 524 O O . ASP A 1 76 ? 9.370 3.825 -11.215 1.00 94.50 76 ASP A O 1
ATOM 528 N N . ASN A 1 77 ? 7.842 5.405 -10.817 1.00 96.50 77 ASN A N 1
ATOM 529 C CA . ASN A 1 77 ? 6.779 4.483 -10.374 1.00 96.50 77 ASN A CA 1
ATOM 530 C C . ASN A 1 77 ? 7.171 3.614 -9.160 1.00 96.50 77 ASN A C 1
ATOM 532 O O . ASN A 1 77 ? 6.807 2.441 -9.071 1.00 96.50 77 ASN A O 1
ATOM 536 N N . ARG A 1 78 ? 7.936 4.179 -8.222 1.00 97.38 78 ARG A N 1
ATOM 537 C CA . ARG A 1 78 ? 8.481 3.465 -7.052 1.00 97.38 78 ARG A CA 1
ATOM 538 C C . ARG A 1 78 ? 7.667 3.645 -5.778 1.00 97.38 78 ARG A C 1
ATOM 540 O O . ARG A 1 78 ? 8.049 3.101 -4.746 1.00 97.38 78 ARG A O 1
ATOM 547 N N . THR A 1 79 ? 6.591 4.423 -5.816 1.00 98.06 79 THR A N 1
ATOM 548 C CA . THR A 1 79 ? 5.771 4.736 -4.645 1.00 98.06 79 THR A CA 1
ATOM 549 C C . THR A 1 79 ? 4.394 4.105 -4.785 1.00 98.06 79 THR A C 1
ATOM 551 O O . THR A 1 79 ? 3.675 4.389 -5.740 1.00 98.06 79 THR A O 1
ATOM 554 N N . LEU A 1 80 ? 4.031 3.265 -3.820 1.00 97.88 80 LEU A N 1
ATOM 555 C CA . LEU A 1 80 ? 2.689 2.740 -3.609 1.00 97.88 80 LEU A CA 1
ATOM 556 C C . LEU A 1 80 ? 1.960 3.643 -2.615 1.00 97.88 80 LEU A C 1
ATOM 558 O O . LEU A 1 80 ? 2.455 3.858 -1.510 1.00 97.88 80 LEU A O 1
ATOM 562 N N . THR A 1 81 ? 0.774 4.107 -2.984 1.00 98.06 81 THR A N 1
ATOM 563 C CA . THR A 1 81 ? -0.140 4.824 -2.092 1.00 98.06 81 THR A CA 1
ATOM 564 C C . THR A 1 81 ? -1.430 4.026 -1.961 1.00 98.06 81 THR A C 1
ATOM 566 O O . THR A 1 81 ? -2.021 3.607 -2.959 1.00 98.06 81 THR A O 1
ATOM 569 N N . ILE A 1 82 ? -1.845 3.809 -0.720 1.00 98.12 82 ILE A N 1
ATOM 570 C CA . ILE A 1 82 ? -3.035 3.070 -0.315 1.00 98.12 82 ILE A CA 1
ATOM 571 C C . ILE A 1 82 ? -3.902 4.059 0.457 1.00 98.12 82 ILE A C 1
ATOM 573 O O . ILE A 1 82 ? -3.485 4.557 1.499 1.00 98.12 82 ILE A O 1
ATOM 577 N N . ASN A 1 83 ? -5.092 4.333 -0.052 1.00 97.62 83 ASN A N 1
ATOM 578 C CA . ASN A 1 83 ? -6.097 5.171 0.586 1.00 97.62 83 ASN A CA 1
ATOM 579 C C . ASN A 1 83 ? -7.179 4.248 1.180 1.00 97.62 83 ASN A C 1
ATOM 581 O O . ASN A 1 83 ? -7.979 3.714 0.406 1.00 97.62 83 ASN A O 1
ATOM 585 N N . PRO A 1 84 ? -7.182 3.976 2.499 1.00 96.56 84 PRO A N 1
ATOM 586 C CA . PRO A 1 84 ? -8.231 3.171 3.132 1.00 96.56 84 PRO A CA 1
ATOM 587 C C . PRO A 1 84 ? -9.629 3.725 2.815 1.00 96.56 84 PRO A C 1
ATOM 589 O O . PRO A 1 84 ? -9.804 4.941 2.750 1.00 96.56 84 PRO A O 1
ATOM 592 N N . SER A 1 85 ? -10.636 2.870 2.594 1.00 96.06 85 SER A N 1
ATOM 593 C CA . SER A 1 85 ? -11.986 3.372 2.264 1.00 96.06 85 SER A CA 1
ATOM 594 C C . SER A 1 85 ? -12.717 3.969 3.467 1.00 96.06 85 SER A C 1
ATOM 596 O O . SER A 1 85 ? -13.662 4.742 3.292 1.00 96.06 85 SER A O 1
ATOM 598 N N . ALA A 1 86 ? -12.265 3.632 4.676 1.00 95.31 86 ALA A N 1
ATOM 599 C CA . ALA A 1 86 ? -12.722 4.194 5.935 1.00 95.31 86 ALA A CA 1
ATOM 600 C C . ALA A 1 86 ? -11.538 4.746 6.739 1.00 95.31 86 ALA A C 1
ATOM 602 O O . ALA A 1 86 ? -10.425 4.229 6.663 1.00 95.31 86 ALA A O 1
ATOM 603 N N . ASP A 1 87 ? -11.809 5.768 7.548 1.00 96.25 87 ASP A N 1
ATOM 604 C CA . ASP A 1 87 ? -10.841 6.321 8.492 1.00 96.25 87 ASP A CA 1
ATOM 605 C C . ASP A 1 87 ? -10.308 5.228 9.433 1.00 96.25 87 ASP A C 1
ATOM 607 O O . ASP A 1 87 ? -11.078 4.475 10.036 1.00 96.25 87 ASP A O 1
ATOM 611 N N . LEU A 1 88 ? -8.985 5.181 9.597 1.00 94.88 88 LEU A N 1
ATOM 612 C CA . LEU A 1 88 ? -8.320 4.299 10.551 1.00 94.88 88 LEU A CA 1
ATOM 613 C C . LEU A 1 88 ? -8.773 4.623 11.977 1.00 94.88 88 LEU A C 1
ATOM 615 O O . LEU A 1 88 ? -8.848 5.786 12.386 1.00 94.88 88 LEU A O 1
ATOM 619 N N . GLU A 1 89 ? -9.021 3.590 12.776 1.00 93.69 89 GLU A N 1
ATOM 620 C CA . GLU A 1 89 ? -9.422 3.784 14.166 1.00 93.69 89 GLU A CA 1
ATOM 621 C C . GLU A 1 89 ? -8.306 4.432 14.998 1.00 93.69 89 GLU A C 1
ATOM 623 O O . GLU A 1 89 ? -7.125 4.084 14.908 1.00 93.69 89 GLU A O 1
ATOM 628 N N . SER A 1 90 ? -8.698 5.374 15.857 1.00 91.56 90 SER A N 1
ATOM 629 C CA . SER A 1 90 ? -7.774 6.048 16.771 1.00 91.56 90 SER A CA 1
ATOM 630 C C . SER A 1 90 ? -7.242 5.092 17.840 1.00 91.56 90 SER A C 1
ATOM 632 O O . SER A 1 90 ? -7.974 4.248 18.349 1.00 91.56 90 SER A O 1
ATOM 634 N N . ASN A 1 91 ? -5.984 5.284 18.249 1.00 90.62 91 ASN A N 1
ATOM 635 C CA . ASN A 1 91 ? -5.286 4.448 19.239 1.00 90.62 91 ASN A CA 1
ATOM 636 C C . ASN A 1 91 ? -5.123 2.968 18.836 1.00 90.62 91 ASN A C 1
ATOM 638 O O . ASN A 1 91 ? -4.931 2.117 19.706 1.00 90.62 91 ASN A O 1
ATOM 642 N N . LYS A 1 92 ? -5.170 2.664 17.535 1.00 92.88 92 LYS A N 1
ATOM 643 C CA . LYS A 1 92 ? -4.793 1.361 16.979 1.00 92.88 92 LYS A CA 1
ATOM 644 C C . LYS A 1 92 ? -3.425 1.426 16.304 1.00 92.88 92 LYS A C 1
ATOM 646 O O . LYS A 1 92 ? -2.987 2.489 15.864 1.00 92.88 92 LYS A O 1
ATOM 651 N N . SER A 1 93 ? -2.773 0.271 16.230 1.00 93.62 93 SER A N 1
ATOM 652 C CA . SER A 1 93 ? -1.545 0.063 15.460 1.00 93.62 93 SER A CA 1
ATOM 653 C C . SER A 1 93 ? -1.853 -0.888 14.316 1.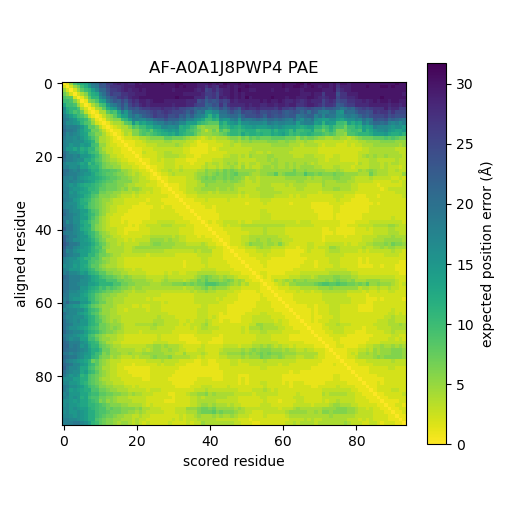00 93.62 93 SER A C 1
ATOM 655 O O . SER A 1 93 ? -2.481 -1.919 14.563 1.00 93.62 93 SER A O 1
ATOM 657 N N . TYR A 1 94 ? -1.397 -0.551 13.112 1.00 93.12 94 TYR A N 1
ATOM 658 C CA . TYR A 1 94 ? -1.572 -1.337 11.891 1.00 93.12 94 TYR A CA 1
ATOM 659 C C . TYR A 1 94 ? -0.210 -1.774 11.356 1.00 93.12 94 TYR A C 1
ATOM 661 O O . TYR A 1 94 ? 0.671 -0.896 11.218 1.00 93.12 94 TYR A O 1
#

pLDDT: mean 90.86, std 11.64, range [47.88, 98.12]